Protein AF-A0A9D6LNI5-F1 (afdb_monomer)

Secondary structure (DSSP, 8-state):
---HHHHHHHHSSTTS-------HHHHHHHHHHHHHHHHHHHHHHHHTT-HHHHHHHHHHHHHHS-TT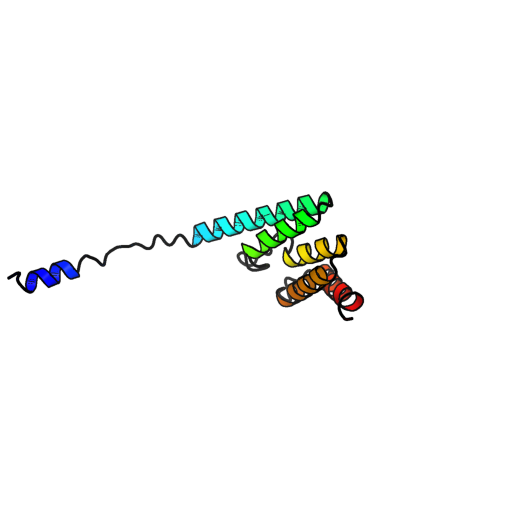-BTTB--SS-HHHHHHHHHHHTT-HHHHHHHHHHHHHHS-TTTS-HHHHHHHHHHHHHHS--

Mean predicted aligned error: 10.74 Å

Radius of gyration: 23.65 Å; Cα contacts (8 Å, |Δi|>4): 132; chains: 1; bounding box: 38×44×78 Å

pLDDT: mean 81.19, std 18.24, range [44.38, 98.69]

Sequence (130 aa):
MISLKEKKILLMVSVISLVFITPWPWAMAQSEEEAYEYNRQGMIAMSEAEFEEAIVNFQKAAALAKDYQIRGRSLIYTPVFMTAWASEKIARGTEACREFQRFLEIAPPDAVEATKAEHARDYLKHHCGR

Nearest PDB structures (foldseek):
  7v1m-assembly2_G  TM=6.913E-01  e=1.536E-01  Homo sapiens
  7v6q-assembly2_H  TM=7.146E-01  e=3.626E-01  Homo sapiens
  3ceq-assembly1_B  TM=7.296E-01  e=4.102E+00  Homo sapiens
  3edt-assembly2_D  TM=6.183E-01  e=2.738E+00  Homo sapiens
  6t46-assembly2_G  TM=6.886E-01  e=8.756E+00  Bacillus subtilis subsp. natto

Structure (mmCIF, N/CA/C/O backbone):
data_AF-A0A9D6LNI5-F1
#
_entry.id   AF-A0A9D6LNI5-F1
#
loop_
_atom_site.group_PDB
_atom_site.id
_atom_site.type_symbol
_atom_site.label_atom_id
_atom_site.label_alt_id
_atom_site.label_comp_id
_atom_site.label_asym_id
_atom_site.label_entity_id
_atom_site.label_seq_id
_atom_site.pdbx_PDB_ins_code
_atom_site.Cartn_x
_atom_site.Cartn_y
_atom_site.Cartn_z
_atom_site.occupancy
_atom_site.B_iso_or_equiv
_atom_site.auth_seq_id
_atom_site.auth_comp_id
_atom_site.auth_asym_id
_atom_site.auth_atom_id
_atom_site.pdbx_PDB_model_num
ATOM 1 N N . MET A 1 1 ? -17.761 -29.519 62.759 1.00 47.12 1 MET A N 1
ATOM 2 C CA . MET A 1 1 ? -18.522 -30.034 61.596 1.00 47.12 1 MET A CA 1
ATOM 3 C C . MET A 1 1 ? -19.519 -28.968 61.167 1.00 47.12 1 MET A C 1
ATOM 5 O O . MET A 1 1 ? -20.496 -28.758 61.867 1.00 47.12 1 MET A O 1
ATOM 9 N N . ILE A 1 2 ? -19.229 -28.244 60.084 1.00 49.12 2 ILE A N 1
ATOM 10 C CA . ILE A 1 2 ? -20.087 -27.161 59.572 1.00 49.12 2 ILE A CA 1
ATOM 11 C C . ILE A 1 2 ? -21.263 -27.774 58.795 1.00 49.12 2 ILE A C 1
ATOM 13 O O . ILE A 1 2 ? -21.069 -28.695 57.997 1.00 49.12 2 ILE A O 1
ATOM 17 N N . SER A 1 3 ? -22.475 -27.286 59.066 1.00 55.31 3 SER A N 1
ATOM 18 C CA . SER A 1 3 ? -23.753 -27.830 58.587 1.00 55.31 3 SER A CA 1
ATOM 19 C C . SER A 1 3 ? -23.937 -27.684 57.069 1.00 55.31 3 SER A C 1
ATOM 21 O O . SER A 1 3 ? -23.604 -26.655 56.480 1.00 55.31 3 SER A O 1
ATOM 23 N N . LEU A 1 4 ? -24.532 -28.696 56.418 1.00 56.03 4 LEU A N 1
ATOM 24 C CA . LEU A 1 4 ? -24.791 -28.728 54.966 1.00 56.03 4 LEU A CA 1
ATOM 25 C C . LEU A 1 4 ? -25.646 -27.547 54.457 1.00 56.03 4 LEU A C 1
ATOM 27 O O . LEU A 1 4 ? -25.596 -27.231 53.268 1.00 56.03 4 LEU A O 1
ATOM 31 N N . LYS A 1 5 ? -26.426 -26.898 55.333 1.00 51.09 5 LYS A N 1
ATOM 32 C CA . LYS A 1 5 ? -27.239 -25.716 54.998 1.00 51.09 5 LYS A CA 1
ATOM 33 C C . LYS A 1 5 ? -26.381 -24.472 54.736 1.00 51.09 5 LYS A C 1
ATOM 35 O O . LYS A 1 5 ? -26.703 -23.704 53.837 1.00 51.09 5 LYS A O 1
ATOM 40 N N . GLU A 1 6 ? -25.266 -24.316 55.449 1.00 49.75 6 GLU A N 1
ATOM 41 C CA . GLU A 1 6 ? -24.383 -23.145 55.325 1.00 49.75 6 GLU A CA 1
ATOM 42 C C . GLU A 1 6 ? -23.503 -23.217 54.071 1.00 49.75 6 GLU A C 1
ATOM 44 O O . GLU A 1 6 ? -23.235 -22.199 53.437 1.00 49.75 6 GLU A O 1
ATOM 49 N N . LYS A 1 7 ? -23.161 -24.432 53.617 1.00 51.22 7 LYS A N 1
ATOM 50 C CA . LYS A 1 7 ? -22.442 -24.638 52.346 1.00 51.22 7 LYS A CA 1
ATOM 51 C C . LYS A 1 7 ? -23.250 -24.196 51.120 1.00 51.22 7 LYS A C 1
ATOM 53 O O . LYS A 1 7 ? -22.659 -23.764 50.137 1.00 51.22 7 LYS A O 1
ATOM 58 N N . LYS A 1 8 ? -24.586 -24.279 51.169 1.00 47.38 8 LYS A N 1
ATOM 59 C CA . LYS A 1 8 ? -25.459 -23.853 50.058 1.00 47.38 8 LYS A CA 1
ATOM 60 C C . LYS A 1 8 ? -25.574 -22.332 49.951 1.00 47.38 8 LYS A C 1
ATOM 62 O O . LYS A 1 8 ? -25.688 -21.818 48.846 1.00 47.38 8 LYS A O 1
ATOM 67 N N . ILE A 1 9 ? -25.495 -21.626 51.079 1.00 49.88 9 ILE A N 1
ATOM 68 C CA . ILE A 1 9 ? -25.548 -20.158 51.119 1.00 49.88 9 ILE A CA 1
ATOM 69 C C . ILE A 1 9 ? -24.213 -19.568 50.645 1.00 49.88 9 ILE A C 1
ATOM 71 O O . ILE A 1 9 ? -24.209 -18.595 49.896 1.00 49.88 9 ILE A O 1
ATOM 75 N N . LEU A 1 10 ? -23.088 -20.212 50.978 1.00 44.84 10 LEU A N 1
ATOM 76 C CA . LEU A 1 10 ? -21.766 -19.757 50.540 1.00 44.84 10 LEU A CA 1
ATOM 77 C C . LEU A 1 10 ? -21.514 -19.953 49.031 1.00 44.84 10 LEU A C 1
ATOM 79 O O . LEU A 1 10 ? -20.753 -19.202 48.433 1.00 44.84 10 LEU A O 1
ATOM 83 N N . LEU A 1 11 ? -22.163 -20.939 48.402 1.00 46.03 11 LEU A N 1
ATOM 84 C CA . LEU A 1 11 ? -22.007 -21.224 46.968 1.00 46.03 11 LEU A CA 1
ATOM 85 C C . LEU A 1 11 ? -22.920 -20.385 46.058 1.00 46.03 11 LEU A C 1
ATOM 87 O O . LEU A 1 11 ? -22.650 -20.300 44.864 1.00 46.03 11 LEU A O 1
ATOM 91 N N . MET A 1 12 ? -23.976 -19.755 46.586 1.00 44.38 12 MET A N 1
ATOM 92 C CA . MET A 1 12 ? -24.991 -19.082 45.759 1.00 44.38 12 MET A CA 1
ATOM 93 C C . MET A 1 12 ? -24.824 -17.568 45.576 1.00 44.38 12 MET A C 1
ATOM 95 O O . MET A 1 12 ? -25.565 -16.995 44.785 1.00 44.38 12 MET A O 1
ATOM 99 N N . VAL A 1 13 ? -23.860 -16.904 46.223 1.00 47.28 13 VAL A N 1
ATOM 100 C CA . VAL A 1 13 ? -23.692 -15.436 46.071 1.00 47.28 13 VAL A CA 1
ATOM 101 C C . VAL A 1 13 ? -22.356 -15.039 45.422 1.00 47.28 13 VAL A C 1
ATOM 103 O O . VAL A 1 13 ? -22.110 -13.871 45.158 1.00 47.28 13 VAL A O 1
ATOM 106 N N . SER A 1 14 ? -21.519 -16.004 45.027 1.00 47.06 14 SER A N 1
ATOM 107 C CA . SER A 1 14 ? -20.283 -15.735 44.265 1.00 47.06 14 SER A CA 1
ATOM 108 C C . SER A 1 14 ? -20.505 -15.463 42.762 1.00 47.06 14 SER A C 1
ATOM 110 O O . SER A 1 14 ? -19.532 -15.345 42.022 1.00 47.06 14 SER A O 1
ATOM 112 N N . VAL A 1 15 ? -21.749 -15.403 42.272 1.00 52.72 15 VAL A N 1
ATOM 113 C CA . VAL A 1 15 ? -22.043 -15.444 40.818 1.00 52.72 15 VAL A CA 1
ATOM 114 C C . VAL A 1 15 ? -22.750 -14.178 40.297 1.00 52.72 15 VAL A C 1
ATOM 116 O O . VAL A 1 15 ? -23.074 -14.074 39.121 1.00 52.72 15 VAL A O 1
ATOM 119 N N . ILE A 1 16 ? -22.949 -13.162 41.135 1.00 51.56 16 ILE A N 1
ATOM 120 C CA . ILE A 1 16 ? -23.628 -11.907 40.772 1.00 51.56 16 ILE A CA 1
ATOM 121 C C . ILE A 1 16 ? -22.765 -10.784 41.371 1.00 51.56 16 ILE A C 1
ATOM 123 O O . ILE A 1 16 ? -22.699 -10.665 42.583 1.00 51.56 16 ILE A O 1
ATOM 127 N N . SER A 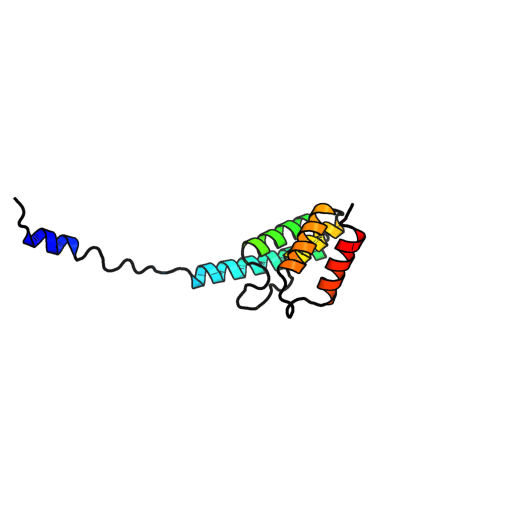1 17 ? -21.985 -9.969 40.669 1.00 49.34 17 SER A N 1
ATOM 128 C CA . SER A 1 17 ? -21.958 -9.629 39.258 1.00 49.34 17 SER A CA 1
ATOM 129 C C . SER A 1 17 ? -20.528 -9.212 38.912 1.00 49.34 17 SER A C 1
ATOM 131 O O . SER A 1 17 ? -20.132 -8.074 39.162 1.00 49.34 17 SER A O 1
ATOM 133 N N . LEU A 1 18 ? -19.753 -10.084 38.267 1.00 50.47 18 LEU A N 1
ATOM 134 C CA . LEU A 1 18 ? -18.812 -9.573 37.274 1.00 50.47 18 LEU A CA 1
ATOM 135 C C . LEU A 1 18 ? -19.691 -9.153 36.102 1.00 50.47 18 LEU A C 1
ATOM 137 O O . LEU A 1 18 ? -19.920 -9.913 35.164 1.00 50.47 18 LEU A O 1
ATOM 141 N N . VAL A 1 19 ? -20.257 -7.946 36.211 1.00 53.09 19 VAL A N 1
ATOM 142 C CA . VAL A 1 19 ? -20.605 -7.182 35.023 1.00 53.09 19 VAL A CA 1
ATOM 143 C C . VAL A 1 19 ? -19.296 -7.133 34.264 1.00 53.09 19 VAL A C 1
ATOM 145 O O . VAL A 1 19 ? -18.366 -6.422 34.639 1.00 53.09 19 VAL A O 1
ATOM 148 N N . PHE A 1 20 ? -19.201 -7.987 33.251 1.00 53.47 20 PHE A N 1
ATOM 149 C CA . PHE A 1 20 ? -18.382 -7.740 32.093 1.00 53.47 20 PHE A CA 1
ATOM 150 C C . PHE A 1 20 ? -18.732 -6.313 31.673 1.00 53.47 20 PHE A C 1
ATOM 152 O O . PHE A 1 20 ? -19.718 -6.083 30.978 1.00 53.47 20 PHE A O 1
ATOM 159 N N . ILE A 1 21 ? -17.968 -5.338 32.169 1.00 58.16 21 ILE A N 1
ATOM 160 C CA . ILE A 1 21 ? -17.879 -4.012 31.580 1.00 58.16 21 ILE A CA 1
ATOM 161 C C . ILE A 1 21 ? -17.211 -4.314 30.253 1.00 58.16 21 ILE A C 1
ATOM 163 O O . ILE A 1 21 ? -15.992 -4.282 30.167 1.00 58.16 21 ILE A O 1
ATOM 167 N N . THR A 1 22 ? -17.982 -4.794 29.275 1.00 58.75 22 THR A N 1
ATOM 168 C CA . THR A 1 22 ? -17.461 -5.200 27.980 1.00 58.75 22 THR A CA 1
ATOM 169 C C . THR A 1 22 ? -16.855 -3.947 27.386 1.00 58.75 22 THR A C 1
ATOM 171 O O . THR A 1 22 ? -17.610 -3.056 26.981 1.00 58.75 22 THR A O 1
ATOM 174 N N . PRO A 1 23 ? -15.520 -3.835 27.311 1.00 56.34 23 PRO A N 1
ATOM 175 C CA . PRO A 1 23 ? -14.918 -2.632 26.790 1.00 56.34 23 PRO A CA 1
ATOM 176 C C . PRO A 1 23 ? -14.992 -2.560 25.262 1.00 56.34 23 PRO A C 1
ATOM 178 O O . PRO A 1 23 ? -14.397 -1.701 24.624 1.00 56.34 23 PRO A O 1
ATOM 181 N N . TRP A 1 24 ? -15.755 -3.476 24.672 1.00 61.72 24 TRP A N 1
ATOM 182 C CA . TRP A 1 24 ? -15.777 -3.786 23.260 1.00 61.72 24 TRP A CA 1
ATOM 183 C C . TRP A 1 24 ? -16.038 -2.567 22.370 1.00 61.72 24 TRP A C 1
ATOM 185 O O . TRP A 1 24 ? -15.266 -2.364 21.443 1.00 61.72 24 TRP A O 1
ATOM 195 N N . PRO A 1 25 ? -17.040 -1.705 22.635 1.00 69.62 25 PRO A N 1
ATOM 196 C CA . PRO A 1 25 ? -17.344 -0.615 21.712 1.00 69.62 25 PRO A CA 1
ATOM 197 C C . PRO A 1 25 ? -16.293 0.499 21.730 1.00 69.62 25 PRO A C 1
ATOM 199 O O . PRO A 1 25 ? -15.990 1.061 20.684 1.00 69.62 25 PRO A O 1
ATOM 202 N N . TRP A 1 26 ? -15.731 0.819 22.900 1.00 59.81 26 TRP A N 1
ATOM 203 C CA . TRP A 1 26 ? -14.755 1.903 23.028 1.00 59.81 26 TRP A CA 1
ATOM 204 C C . TRP A 1 26 ? -13.350 1.462 22.631 1.00 59.81 26 TRP A C 1
ATOM 206 O O . TRP A 1 26 ? -12.653 2.229 21.979 1.00 59.81 26 TRP A O 1
ATOM 216 N N . ALA A 1 27 ? -12.960 0.223 22.946 1.00 66.81 27 ALA A N 1
ATOM 217 C CA . ALA A 1 27 ? -11.692 -0.338 22.492 1.00 66.81 27 ALA A CA 1
ATOM 218 C C . ALA A 1 27 ? -11.661 -0.449 20.959 1.00 66.81 27 ALA A C 1
ATOM 220 O O . ALA A 1 27 ? -10.666 -0.089 20.337 1.00 66.81 27 ALA A O 1
ATOM 221 N N . MET A 1 28 ? -12.776 -0.864 20.343 1.00 68.94 28 MET A N 1
ATOM 222 C CA . MET A 1 28 ? -12.924 -0.870 18.883 1.00 68.94 28 MET A CA 1
ATOM 223 C C . MET A 1 28 ? -12.861 0.555 18.310 1.00 68.94 28 MET A C 1
ATOM 225 O O . MET A 1 28 ? -12.121 0.792 17.361 1.00 68.94 28 MET A O 1
ATOM 229 N N . ALA A 1 29 ? -13.572 1.520 18.908 1.00 69.94 29 ALA A N 1
ATOM 230 C CA . ALA A 1 29 ? -13.550 2.914 18.455 1.00 69.94 29 ALA A CA 1
ATOM 231 C C . ALA A 1 29 ? -12.147 3.540 18.542 1.00 69.94 29 ALA A C 1
ATOM 233 O O . ALA A 1 29 ? -11.729 4.233 17.618 1.00 69.94 29 ALA A O 1
ATOM 234 N N . GLN A 1 30 ? -11.399 3.247 19.609 1.00 73.44 30 GLN A N 1
ATOM 235 C CA . GLN A 1 30 ? -10.012 3.679 19.751 1.00 73.44 30 GLN A CA 1
ATOM 236 C C . GLN A 1 30 ? -9.116 3.048 18.675 1.00 73.44 30 GLN A C 1
ATOM 238 O O . GLN A 1 30 ? -8.349 3.760 18.033 1.00 73.44 30 GLN A O 1
ATOM 243 N N . SER A 1 31 ? -9.252 1.741 18.412 1.00 80.88 31 SER A N 1
ATOM 244 C CA . SER A 1 31 ? -8.484 1.097 17.336 1.00 80.88 31 SER A CA 1
ATOM 245 C C . SER A 1 31 ? -8.823 1.641 15.944 1.00 80.88 31 SER A C 1
ATOM 247 O O . SER A 1 31 ? -7.945 1.712 15.087 1.00 80.88 31 SER A O 1
ATOM 249 N N . GLU A 1 32 ? -10.072 2.067 15.715 1.00 83.94 32 GLU A N 1
ATOM 250 C CA . GLU A 1 32 ? -10.478 2.714 14.464 1.00 83.94 32 GLU A CA 1
ATOM 251 C C . GLU A 1 32 ? -9.803 4.085 14.311 1.00 83.94 32 GLU A C 1
ATOM 253 O O . GLU A 1 32 ? -9.246 4.371 13.253 1.00 83.94 32 GLU A O 1
ATOM 258 N N . GLU A 1 33 ? -9.813 4.921 15.352 1.00 86.44 33 GLU A N 1
ATOM 259 C CA . GLU A 1 33 ? -9.165 6.240 15.337 1.00 86.44 33 GLU A CA 1
ATOM 260 C C . GLU A 1 33 ? -7.649 6.133 15.123 1.00 86.44 33 GLU A C 1
ATOM 262 O O . GLU A 1 33 ? -7.097 6.820 14.260 1.00 86.44 33 GLU A O 1
ATOM 267 N N . GLU A 1 34 ? -6.989 5.211 15.826 1.00 90.69 34 GLU A N 1
ATOM 268 C CA . GLU A 1 34 ? -5.564 4.927 15.636 1.00 90.69 34 GLU A CA 1
ATOM 269 C C . GLU A 1 34 ? -5.268 4.467 14.198 1.00 90.69 34 GLU A C 1
ATOM 271 O O . GLU A 1 34 ? -4.293 4.915 13.590 1.00 90.69 34 GLU A O 1
ATOM 276 N N . ALA A 1 35 ? -6.129 3.631 13.603 1.00 91.25 35 ALA A N 1
ATOM 277 C CA . ALA A 1 35 ? -5.980 3.211 12.210 1.00 91.25 35 ALA A CA 1
ATOM 278 C C . ALA A 1 35 ? -6.096 4.388 11.223 1.00 91.25 35 ALA A C 1
ATOM 280 O O . ALA A 1 35 ? -5.312 4.467 10.273 1.00 91.25 35 ALA A O 1
ATOM 281 N N . TYR A 1 36 ? -7.034 5.319 11.443 1.00 89.81 36 TYR A N 1
ATOM 282 C CA . TYR A 1 36 ? -7.152 6.539 10.632 1.00 89.81 36 TYR A CA 1
ATOM 283 C C . TYR A 1 36 ? -5.922 7.428 10.751 1.00 89.81 36 TYR A C 1
ATOM 285 O O . TYR A 1 36 ? -5.484 7.991 9.745 1.00 89.81 36 TYR A O 1
ATOM 293 N N . GLU A 1 37 ? -5.364 7.551 11.951 1.00 92.81 37 GLU A N 1
ATOM 294 C CA . GLU A 1 37 ? -4.180 8.369 12.160 1.00 92.81 37 GLU A CA 1
ATOM 295 C C . GLU A 1 37 ? -2.971 7.781 11.434 1.00 92.81 37 GLU A C 1
ATOM 297 O O . GLU A 1 37 ? -2.340 8.474 10.639 1.00 92.81 37 GLU A O 1
ATOM 302 N N . TYR A 1 38 ? -2.713 6.478 11.570 1.00 95.94 38 TYR A N 1
ATOM 303 C CA . TYR A 1 38 ? -1.668 5.827 10.780 1.00 95.94 38 TYR A CA 1
ATOM 304 C C . TYR A 1 38 ? -1.917 5.936 9.269 1.00 95.94 38 TYR A C 1
ATOM 306 O O . TYR A 1 38 ? -0.979 6.160 8.506 1.00 95.94 38 TYR A O 1
ATOM 314 N N . ASN A 1 39 ? -3.170 5.848 8.810 1.00 94.06 39 ASN A N 1
ATOM 315 C CA . ASN A 1 39 ? -3.496 6.031 7.396 1.00 94.06 39 ASN A CA 1
ATOM 316 C C . ASN A 1 39 ? -3.194 7.459 6.907 1.00 94.06 39 ASN A C 1
ATOM 318 O O . ASN A 1 39 ? -2.686 7.637 5.799 1.00 94.06 39 ASN A O 1
ATOM 322 N N . ARG A 1 40 ? -3.448 8.473 7.741 1.00 95.06 40 ARG A N 1
ATOM 323 C CA . ARG A 1 40 ? -3.097 9.871 7.464 1.00 95.06 40 ARG A CA 1
ATOM 324 C C . ARG A 1 40 ? -1.584 10.069 7.426 1.00 95.06 40 ARG A C 1
ATOM 326 O O . ARG A 1 40 ? -1.093 10.653 6.465 1.00 95.06 40 ARG A O 1
ATOM 333 N N . GLN A 1 41 ? -0.861 9.566 8.423 1.00 97.69 41 GLN A N 1
ATOM 334 C CA . GLN A 1 41 ? 0.599 9.671 8.484 1.00 97.69 41 GLN A CA 1
ATOM 335 C C . GLN A 1 41 ? 1.263 8.973 7.294 1.00 97.69 41 GLN A C 1
ATOM 337 O O . GLN A 1 41 ? 2.173 9.525 6.683 1.00 97.69 41 GLN A O 1
ATOM 342 N N . GLY A 1 42 ? 0.747 7.813 6.876 1.00 97.81 42 GLY A N 1
ATOM 343 C CA . GLY A 1 42 ? 1.217 7.139 5.666 1.00 97.81 42 GLY A CA 1
ATOM 344 C C . GLY A 1 42 ? 1.076 8.003 4.410 1.00 97.81 42 GLY A C 1
ATOM 345 O O . GLY A 1 42 ? 1.964 8.020 3.565 1.00 97.81 42 GLY A O 1
ATOM 346 N N . MET A 1 43 ? -0.003 8.780 4.298 1.00 97.06 43 MET A N 1
ATOM 347 C CA . MET A 1 43 ? -0.191 9.699 3.173 1.00 97.06 43 MET A CA 1
ATOM 348 C C . MET A 1 43 ? 0.678 10.946 3.230 1.00 97.06 43 MET A C 1
ATOM 350 O O . MET A 1 43 ? 1.109 11.415 2.178 1.00 97.06 43 MET A O 1
ATOM 354 N N . ILE A 1 44 ? 0.926 11.479 4.427 1.00 97.88 44 ILE A N 1
ATOM 355 C CA . ILE A 1 44 ? 1.886 12.571 4.614 1.00 97.88 44 ILE A CA 1
ATOM 356 C C . ILE A 1 44 ? 3.259 12.094 4.132 1.00 97.88 44 ILE A C 1
ATOM 358 O O . ILE A 1 44 ? 3.816 12.698 3.217 1.00 97.88 44 ILE A O 1
ATOM 362 N N . ALA A 1 45 ? 3.709 10.928 4.600 1.00 98.62 45 ALA A N 1
ATOM 363 C CA . ALA A 1 45 ? 4.958 10.315 4.159 1.00 98.62 45 ALA A CA 1
ATOM 364 C C . ALA A 1 45 ? 4.995 10.062 2.636 1.00 98.62 45 ALA A C 1
ATOM 366 O O . ALA A 1 45 ? 5.988 10.373 1.983 1.00 98.62 45 ALA A O 1
ATOM 367 N N . MET A 1 46 ? 3.897 9.595 2.020 1.00 98.19 46 MET A N 1
ATOM 368 C CA . MET A 1 46 ? 3.803 9.488 0.551 1.00 98.19 46 MET A CA 1
ATOM 369 C C . MET A 1 46 ? 4.009 10.835 -0.150 1.00 98.19 46 MET A C 1
ATOM 371 O O . MET A 1 46 ? 4.677 10.887 -1.182 1.00 98.19 46 MET A O 1
ATOM 375 N N . SER A 1 47 ? 3.420 11.912 0.377 1.00 98.06 47 SER A N 1
ATOM 376 C CA . SER A 1 47 ? 3.535 13.254 -0.209 1.00 98.06 47 SER A CA 1
ATOM 377 C C . SER A 1 47 ? 4.941 13.844 -0.081 1.00 98.06 47 SER A C 1
ATOM 379 O O . SER A 1 47 ? 5.350 14.633 -0.931 1.00 98.06 47 SER A O 1
ATOM 381 N N . GLU A 1 48 ? 5.688 13.405 0.930 1.00 98.44 48 GLU A N 1
ATOM 382 C CA . GLU A 1 48 ? 7.080 13.779 1.188 1.00 98.44 48 GLU A CA 1
ATOM 383 C C . GLU A 1 48 ? 8.084 12.826 0.512 1.00 98.44 48 GLU A C 1
ATOM 385 O O . GLU A 1 48 ? 9.288 13.031 0.609 1.00 98.44 48 GLU A O 1
ATOM 390 N N . ALA A 1 49 ? 7.598 11.818 -0.227 1.00 98.19 49 ALA A N 1
ATOM 391 C CA . ALA A 1 49 ? 8.391 10.747 -0.839 1.00 98.19 49 ALA A CA 1
ATOM 392 C C . ALA A 1 49 ? 9.169 9.863 0.165 1.00 98.19 49 ALA A C 1
ATOM 394 O O . ALA A 1 49 ? 10.069 9.116 -0.225 1.00 98.19 49 ALA A O 1
ATOM 395 N N . GLU A 1 50 ? 8.762 9.863 1.435 1.00 98.69 50 GLU A N 1
ATOM 396 C CA . GLU A 1 50 ? 9.274 8.998 2.501 1.00 98.69 50 GLU A CA 1
ATOM 397 C C . GLU A 1 50 ? 8.592 7.618 2.444 1.00 98.69 50 GLU A C 1
ATOM 399 O O . GLU A 1 50 ? 7.821 7.206 3.313 1.00 98.69 50 GLU A O 1
ATOM 404 N N . PHE A 1 51 ? 8.829 6.887 1.351 1.00 98.50 51 PHE A N 1
ATOM 405 C CA . PHE A 1 51 ? 8.063 5.681 1.011 1.00 98.50 51 PHE A CA 1
ATOM 406 C C . PHE A 1 51 ? 8.203 4.533 2.024 1.00 98.50 51 PHE A C 1
ATOM 408 O O . PHE A 1 51 ? 7.257 3.772 2.215 1.00 98.50 51 PHE A O 1
ATOM 415 N N . GLU A 1 52 ? 9.351 4.398 2.692 1.00 98.62 52 GLU A N 1
ATOM 416 C CA . GLU A 1 52 ? 9.538 3.396 3.755 1.00 98.62 52 GLU A CA 1
ATOM 417 C C . GLU A 1 52 ? 8.623 3.673 4.950 1.00 98.62 52 GLU A C 1
ATOM 419 O O . GLU A 1 52 ? 7.951 2.772 5.457 1.00 98.62 52 GLU A O 1
ATOM 424 N N . GLU A 1 53 ? 8.562 4.932 5.383 1.00 98.62 53 GLU A N 1
ATOM 425 C CA . GLU A 1 53 ? 7.690 5.345 6.476 1.00 98.62 53 GLU A CA 1
ATOM 426 C C . GLU A 1 53 ? 6.219 5.201 6.079 1.00 98.62 53 GLU A C 1
ATOM 428 O O . GLU A 1 53 ? 5.407 4.705 6.867 1.00 98.62 53 GLU A O 1
ATOM 433 N N . ALA A 1 54 ? 5.883 5.540 4.832 1.00 98.62 54 ALA A N 1
ATOM 434 C CA . ALA A 1 54 ? 4.552 5.320 4.291 1.00 98.62 54 ALA A CA 1
ATOM 435 C C . ALA A 1 54 ? 4.132 3.845 4.390 1.00 98.62 54 ALA A C 1
ATOM 437 O O . ALA A 1 54 ? 3.057 3.550 4.918 1.00 98.62 54 ALA A O 1
ATOM 438 N N . ILE A 1 55 ? 4.993 2.915 3.955 1.00 98.44 55 ILE A N 1
ATOM 439 C CA . ILE A 1 55 ? 4.759 1.465 4.052 1.00 98.44 55 ILE A CA 1
ATOM 440 C C . ILE A 1 55 ? 4.462 1.064 5.497 1.00 98.44 55 ILE A C 1
ATOM 442 O O . ILE A 1 55 ? 3.439 0.424 5.752 1.00 98.44 55 ILE A O 1
ATOM 446 N N . VAL A 1 56 ? 5.312 1.475 6.443 1.00 98.19 56 VAL A N 1
ATOM 447 C CA . VAL A 1 56 ? 5.156 1.140 7.865 1.00 98.19 56 VAL A CA 1
ATOM 448 C C . VAL A 1 56 ? 3.826 1.658 8.412 1.00 98.19 56 VAL A C 1
ATOM 450 O O . VAL A 1 56 ? 3.103 0.922 9.086 1.00 98.19 56 VAL A O 1
ATOM 453 N N . ASN A 1 57 ? 3.474 2.908 8.118 1.00 98.12 57 ASN A N 1
ATOM 454 C CA . ASN A 1 57 ? 2.244 3.518 8.611 1.00 98.12 57 ASN A CA 1
ATOM 455 C C . ASN A 1 57 ? 0.993 2.864 7.999 1.00 98.12 57 ASN A C 1
ATOM 457 O O . ASN A 1 57 ? 0.063 2.523 8.731 1.00 98.12 57 ASN A O 1
ATOM 461 N N . PHE A 1 58 ? 0.980 2.565 6.699 1.00 96.38 58 PHE A N 1
ATOM 462 C CA . PHE A 1 58 ? -0.138 1.832 6.095 1.00 96.38 58 PHE A CA 1
ATOM 463 C C . PHE A 1 58 ? -0.276 0.406 6.635 1.00 96.38 58 PHE A C 1
ATOM 465 O O . PHE A 1 58 ? -1.393 -0.039 6.898 1.00 96.38 58 PHE A O 1
ATOM 472 N N . GLN A 1 59 ? 0.832 -0.295 6.879 1.00 95.69 59 GLN A N 1
ATOM 473 C CA . GLN A 1 59 ? 0.798 -1.630 7.480 1.00 95.69 59 GLN A CA 1
ATOM 474 C C . GLN A 1 59 ? 0.233 -1.603 8.907 1.00 95.69 59 GLN A C 1
ATOM 476 O O . GLN A 1 59 ? -0.568 -2.471 9.258 1.00 95.69 59 GLN A O 1
ATOM 481 N N . LYS A 1 60 ? 0.583 -0.591 9.716 1.00 95.12 60 LYS A N 1
ATOM 482 C CA . LYS A 1 60 ? -0.019 -0.386 11.046 1.00 95.12 60 LYS A CA 1
ATOM 483 C C . LYS A 1 60 ? -1.520 -0.116 10.948 1.00 95.12 60 LYS A C 1
ATOM 485 O O . LYS A 1 60 ? -2.289 -0.741 11.676 1.00 95.12 60 LYS A O 1
ATOM 490 N N . ALA A 1 61 ? -1.943 0.746 10.020 1.00 93.12 61 ALA A N 1
ATOM 491 C CA . ALA A 1 61 ? -3.361 1.019 9.786 1.00 93.12 61 ALA A CA 1
ATOM 492 C C . ALA A 1 61 ? -4.133 -0.264 9.424 1.00 93.12 61 ALA A C 1
ATOM 494 O O . ALA A 1 61 ? -5.134 -0.576 10.066 1.00 93.12 61 ALA A O 1
ATOM 495 N N . ALA A 1 62 ? -3.616 -1.054 8.474 1.00 90.81 62 ALA A N 1
ATOM 496 C CA . ALA A 1 62 ? -4.219 -2.315 8.032 1.00 90.81 62 ALA A CA 1
ATOM 497 C C . ALA A 1 62 ? -4.271 -3.397 9.128 1.00 90.81 62 ALA A C 1
ATOM 499 O O . ALA A 1 62 ? -5.108 -4.302 9.072 1.00 90.81 62 ALA A O 1
ATOM 500 N N . ALA A 1 63 ? -3.348 -3.349 10.095 1.00 90.31 63 ALA A N 1
ATOM 501 C CA . ALA A 1 63 ? -3.301 -4.281 11.219 1.00 90.31 63 ALA A CA 1
ATOM 502 C C . ALA A 1 63 ? -4.354 -3.961 12.292 1.00 90.31 63 ALA A C 1
ATOM 504 O O . ALA A 1 63 ? -4.900 -4.882 12.898 1.00 90.31 63 ALA A O 1
ATOM 505 N N . LEU A 1 64 ? -4.639 -2.675 12.513 1.00 89.19 64 LEU A N 1
ATOM 506 C CA . LEU A 1 64 ? -5.634 -2.209 13.483 1.00 89.19 64 LEU A CA 1
ATOM 507 C C . LEU A 1 64 ? -7.057 -2.297 12.933 1.00 89.19 64 LEU A C 1
ATOM 509 O O . LEU A 1 64 ? -7.970 -2.727 13.634 1.00 89.19 64 LEU A O 1
ATOM 513 N N . ALA A 1 65 ? -7.234 -1.945 11.662 1.00 83.62 65 ALA A N 1
ATOM 514 C CA . ALA A 1 65 ? -8.502 -2.054 10.972 1.00 83.62 65 ALA A CA 1
ATOM 515 C C . ALA A 1 65 ? -8.271 -2.634 9.581 1.00 83.62 65 ALA A C 1
ATOM 517 O O . ALA A 1 65 ? -7.617 -2.028 8.733 1.00 83.62 65 ALA A O 1
ATOM 518 N N . LYS A 1 66 ? -8.840 -3.816 9.334 1.00 76.81 66 LYS A N 1
ATOM 519 C CA . LYS A 1 66 ? -8.817 -4.406 7.996 1.00 76.81 66 LYS A CA 1
ATOM 520 C C . LYS A 1 66 ? -9.511 -3.459 7.018 1.00 76.81 66 LYS A C 1
ATOM 522 O O . LYS A 1 66 ? -10.584 -2.926 7.321 1.00 76.81 66 LYS A O 1
ATOM 527 N N . ASP A 1 67 ? -8.921 -3.299 5.840 1.00 70.88 67 ASP A N 1
ATOM 528 C CA . ASP A 1 67 ? -9.499 -2.521 4.748 1.00 70.88 67 ASP A CA 1
ATOM 529 C C . ASP A 1 67 ? -10.971 -2.908 4.544 1.00 70.88 67 ASP A C 1
ATOM 531 O O . ASP A 1 67 ? -11.335 -4.085 4.616 1.00 70.88 67 ASP A O 1
ATOM 535 N N . TYR A 1 68 ? -11.824 -1.904 4.326 1.00 65.50 68 TYR A N 1
ATOM 536 C CA . TYR A 1 68 ? -13.272 -2.057 4.137 1.00 65.50 68 TYR A CA 1
ATOM 537 C C . TYR A 1 68 ? -14.073 -2.572 5.359 1.00 65.50 68 TYR A C 1
ATOM 539 O O . TYR A 1 68 ? -15.283 -2.761 5.242 1.00 65.50 68 TYR A O 1
ATOM 547 N N . GLN A 1 69 ? -13.464 -2.765 6.541 1.00 62.88 69 GLN A N 1
ATOM 548 C CA . G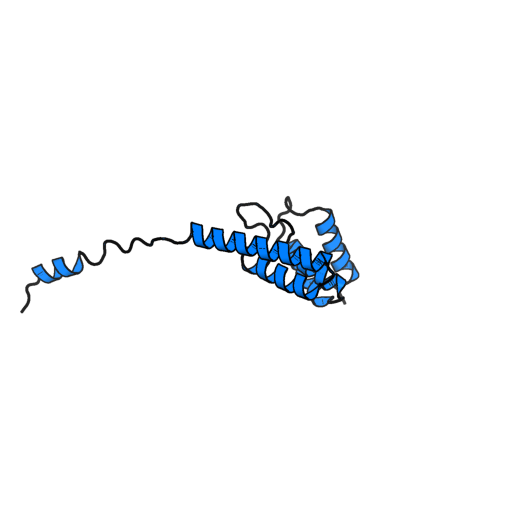LN A 1 69 ? -14.164 -3.286 7.734 1.00 62.88 69 GLN A CA 1
ATOM 549 C C . GLN A 1 69 ? -14.593 -2.231 8.765 1.00 62.88 69 GLN A C 1
ATOM 551 O O . GLN A 1 69 ? -15.302 -2.567 9.715 1.00 62.88 69 GLN A O 1
ATOM 556 N N . ILE A 1 70 ? -14.249 -0.952 8.585 1.00 58.28 70 ILE A N 1
ATOM 557 C CA . ILE A 1 70 ? -14.646 0.106 9.527 1.00 58.28 70 ILE A CA 1
ATOM 558 C C . ILE A 1 70 ? -16.099 0.509 9.271 1.00 58.28 70 ILE A C 1
ATOM 560 O O . ILE A 1 70 ? -16.370 1.409 8.484 1.00 58.28 70 ILE A O 1
ATOM 564 N N . ARG A 1 71 ? -17.067 -0.148 9.922 1.00 58.12 71 ARG A N 1
ATOM 565 C CA . ARG A 1 71 ? -18.505 0.213 9.863 1.00 58.12 71 ARG A CA 1
ATOM 566 C C . ARG A 1 71 ? -19.051 0.407 8.431 1.00 58.12 71 ARG A C 1
ATOM 568 O O . ARG A 1 71 ? -19.903 1.267 8.205 1.00 58.12 71 ARG A O 1
ATOM 575 N N . GLY A 1 72 ? -18.545 -0.362 7.465 1.00 54.75 72 GLY A N 1
ATOM 576 C CA . GLY A 1 72 ? -18.904 -0.240 6.044 1.00 54.75 72 GLY A CA 1
ATOM 577 C C . GLY A 1 72 ? -18.286 0.966 5.325 1.00 54.75 72 GLY A C 1
ATOM 578 O O . GLY A 1 72 ? -18.746 1.346 4.253 1.00 54.75 72 GLY A O 1
ATOM 579 N N . ARG A 1 73 ? -17.266 1.594 5.912 1.00 59.50 73 ARG A N 1
ATOM 580 C CA . ARG A 1 73 ? -16.443 2.642 5.311 1.00 59.50 73 ARG A CA 1
ATOM 581 C C . ARG A 1 73 ? -15.026 2.116 5.132 1.00 59.50 73 ARG A C 1
ATOM 583 O O . ARG A 1 73 ? -14.475 1.445 6.005 1.00 59.50 73 ARG A O 1
ATOM 590 N N . SER A 1 74 ? -14.422 2.451 4.005 1.00 63.09 74 SER A N 1
ATOM 591 C CA . SER A 1 74 ? -12.982 2.309 3.832 1.00 63.09 74 SER A CA 1
ATOM 592 C C . SER A 1 74 ? -12.266 3.375 4.656 1.00 63.09 74 SER A C 1
ATOM 594 O O . SER A 1 74 ? -12.773 4.490 4.806 1.00 63.09 74 SER A O 1
ATOM 596 N N . LEU A 1 75 ? -11.064 3.058 5.144 1.00 71.00 75 LEU A N 1
ATOM 597 C CA . LEU A 1 75 ? -10.085 4.098 5.463 1.00 71.00 75 LEU A CA 1
ATOM 598 C C . LEU A 1 75 ? -9.928 5.020 4.242 1.00 71.00 75 LEU A C 1
ATOM 600 O O . LEU A 1 75 ? -10.104 4.569 3.108 1.00 71.00 75 LEU A O 1
ATOM 604 N N . ILE A 1 76 ? -9.628 6.302 4.482 1.00 69.25 76 ILE A N 1
ATOM 605 C CA . ILE A 1 76 ? -9.617 7.359 3.447 1.00 69.25 76 ILE A CA 1
ATOM 606 C C . ILE A 1 76 ? -8.806 6.913 2.223 1.00 69.25 76 ILE A C 1
ATOM 608 O O . ILE A 1 76 ? -9.208 7.143 1.084 1.00 69.25 76 ILE A O 1
ATOM 612 N N . TYR A 1 77 ? -7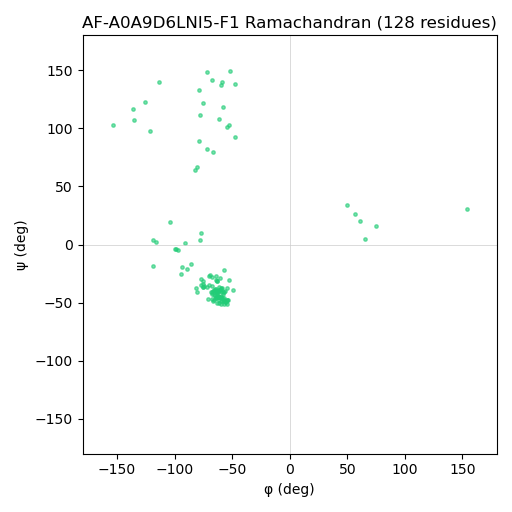.698 6.218 2.471 1.00 81.50 77 TYR A N 1
ATOM 613 C CA . TYR A 1 77 ? -6.883 5.583 1.451 1.00 81.50 77 TYR A CA 1
ATOM 614 C C . TYR A 1 77 ? -6.732 4.117 1.803 1.00 81.50 77 TYR A C 1
ATOM 616 O O . TYR A 1 77 ? -6.229 3.833 2.881 1.00 81.50 77 TYR A O 1
ATOM 624 N N . THR A 1 78 ? -7.127 3.201 0.918 1.00 89.69 78 THR A N 1
ATOM 625 C CA . THR A 1 78 ? -7.008 1.747 1.116 1.00 89.69 78 THR A CA 1
ATOM 626 C C . THR A 1 78 ? -5.565 1.359 1.481 1.00 89.69 78 THR A C 1
ATOM 628 O O . THR A 1 78 ? -4.717 1.347 0.583 1.00 89.69 78 THR A O 1
ATOM 631 N N . PRO A 1 79 ? -5.250 1.077 2.763 1.00 92.62 79 PRO A N 1
ATOM 632 C CA . PRO A 1 79 ? -3.872 0.898 3.206 1.00 92.62 79 PRO A CA 1
ATOM 633 C C . PRO A 1 79 ? -3.121 -0.186 2.442 1.00 92.62 79 PRO A C 1
ATOM 635 O O . PRO A 1 79 ? -1.978 0.046 2.074 1.00 92.62 79 PRO A O 1
ATOM 638 N N . VAL A 1 80 ? -3.754 -1.321 2.124 1.00 93.62 80 VAL A N 1
ATOM 639 C CA . VAL A 1 80 ? -3.088 -2.404 1.382 1.00 93.62 80 VAL A CA 1
ATOM 640 C C . VAL A 1 80 ? -2.682 -1.953 -0.025 1.00 93.62 80 VAL A C 1
ATOM 642 O O . VAL A 1 80 ? -1.556 -2.204 -0.452 1.00 93.62 80 VAL A O 1
ATOM 645 N N . PHE A 1 81 ? -3.553 -1.219 -0.730 1.00 94.62 81 PHE A N 1
ATOM 646 C CA . PHE A 1 81 ? -3.203 -0.629 -2.028 1.00 94.62 81 PHE A CA 1
ATOM 647 C C . PHE A 1 81 ? -2.062 0.382 -1.889 1.00 94.62 81 PHE A C 1
ATOM 649 O O . PHE A 1 81 ? -1.129 0.385 -2.687 1.00 94.62 81 PHE A O 1
ATOM 656 N N . MET A 1 82 ? -2.124 1.238 -0.868 1.00 96.12 82 MET A N 1
ATOM 657 C CA . MET A 1 82 ? -1.106 2.262 -0.656 1.00 96.12 82 MET A CA 1
ATOM 658 C C . MET A 1 82 ? 0.250 1.666 -0.265 1.00 96.12 82 MET A C 1
ATOM 660 O O . MET A 1 82 ? 1.272 2.168 -0.725 1.00 96.12 82 MET A O 1
ATOM 664 N N . THR A 1 83 ? 0.281 0.572 0.504 1.00 97.38 83 THR A N 1
ATOM 665 C CA . THR A 1 83 ? 1.501 -0.207 0.755 1.00 97.38 83 THR A CA 1
ATOM 666 C C . THR A 1 83 ? 2.080 -0.727 -0.557 1.00 97.38 83 THR A C 1
ATOM 668 O O . THR A 1 83 ? 3.261 -0.517 -0.816 1.00 97.38 83 THR A O 1
ATOM 671 N N . ALA A 1 84 ? 1.257 -1.336 -1.418 1.00 97.50 84 ALA A N 1
ATOM 672 C CA . ALA A 1 84 ? 1.705 -1.827 -2.719 1.00 97.50 84 ALA A CA 1
ATOM 673 C C . ALA A 1 84 ? 2.294 -0.703 -3.588 1.00 97.50 84 ALA A C 1
ATOM 675 O O . ALA A 1 84 ? 3.371 -0.854 -4.167 1.00 97.50 84 ALA A O 1
ATOM 676 N N . TRP A 1 85 ? 1.615 0.446 -3.630 1.00 97.88 85 TRP A N 1
ATOM 677 C CA . TRP A 1 85 ? 2.040 1.591 -4.426 1.00 97.88 85 TRP A CA 1
ATOM 678 C C . TRP A 1 85 ? 3.329 2.229 -3.898 1.00 97.88 85 TRP A C 1
ATOM 680 O O . TRP A 1 85 ? 4.216 2.562 -4.682 1.00 97.88 85 TRP A O 1
ATOM 690 N N . ALA A 1 86 ? 3.478 2.355 -2.579 1.00 98.56 86 ALA A N 1
ATOM 691 C CA . ALA A 1 86 ? 4.718 2.816 -1.966 1.00 98.56 86 ALA A CA 1
ATOM 692 C C . ALA A 1 86 ? 5.881 1.859 -2.283 1.00 98.56 86 ALA A C 1
ATOM 694 O O . ALA A 1 86 ? 6.935 2.311 -2.730 1.00 98.56 86 ALA A O 1
ATOM 695 N N . SER A 1 87 ? 5.674 0.541 -2.160 1.00 98.69 87 SER A N 1
ATOM 696 C CA . SER A 1 87 ? 6.666 -0.478 -2.531 1.00 98.69 87 SER A CA 1
ATOM 697 C C . SER A 1 87 ? 7.034 -0.426 -4.018 1.00 98.69 87 SER A C 1
ATOM 699 O O . SER A 1 87 ? 8.205 -0.592 -4.363 1.00 98.69 87 SER A O 1
ATOM 701 N N . GLU A 1 88 ? 6.076 -0.139 -4.904 1.00 98.19 88 GLU A N 1
ATOM 702 C CA . GLU A 1 88 ? 6.335 0.119 -6.324 1.00 98.19 88 GLU A CA 1
ATOM 703 C C . GLU A 1 88 ? 7.278 1.319 -6.518 1.00 98.19 88 GLU A C 1
ATOM 705 O O . GLU A 1 88 ? 8.237 1.208 -7.286 1.00 98.19 88 GLU A O 1
ATOM 710 N N . LYS A 1 89 ? 7.062 2.442 -5.812 1.00 98.38 89 LYS A N 1
ATOM 711 C CA . LYS A 1 89 ? 7.898 3.654 -5.945 1.00 98.38 89 LYS A CA 1
ATOM 712 C C . LYS A 1 89 ? 9.363 3.432 -5.589 1.00 98.38 89 LYS A C 1
ATOM 714 O O . LYS A 1 89 ? 10.224 4.090 -6.167 1.00 98.38 89 LYS A O 1
ATOM 719 N N . ILE A 1 90 ? 9.645 2.481 -4.704 1.00 98.25 90 ILE A N 1
ATOM 720 C CA . ILE A 1 90 ? 11.007 2.104 -4.299 1.00 98.25 90 ILE A CA 1
ATOM 721 C C . ILE A 1 90 ? 11.484 0.787 -4.924 1.00 98.25 90 ILE A C 1
ATOM 723 O O . ILE A 1 90 ? 12.427 0.171 -4.432 1.00 98.25 90 ILE 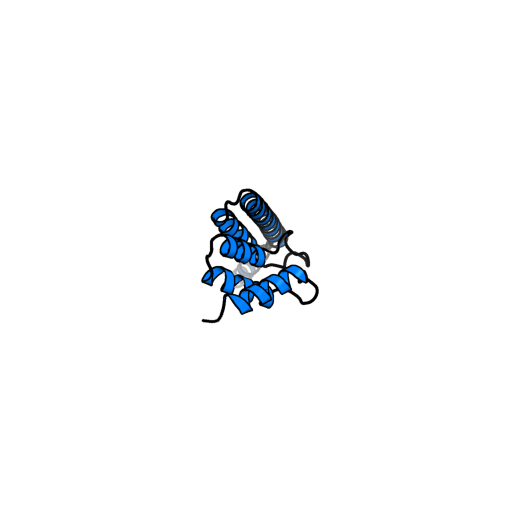A O 1
ATOM 727 N N . ALA A 1 91 ? 10.845 0.342 -6.011 1.00 97.31 91 ALA A N 1
ATOM 728 C CA . ALA A 1 91 ? 11.213 -0.855 -6.769 1.00 97.31 91 ALA A CA 1
ATOM 729 C C . ALA A 1 91 ? 11.261 -2.163 -5.944 1.00 97.31 91 ALA A C 1
ATOM 731 O O . ALA A 1 91 ? 11.928 -3.129 -6.326 1.00 97.31 91 ALA A O 1
ATOM 732 N N . ARG A 1 92 ? 10.498 -2.250 -4.845 1.00 97.94 92 ARG A N 1
ATOM 733 C CA . ARG A 1 92 ? 10.299 -3.486 -4.070 1.00 97.94 92 ARG A CA 1
ATOM 734 C C . ARG A 1 92 ? 9.255 -4.383 -4.738 1.00 97.94 92 ARG A C 1
ATOM 736 O O . ARG A 1 92 ? 8.174 -4.617 -4.202 1.00 97.94 92 ARG A O 1
ATOM 743 N N . GLY A 1 93 ? 9.597 -4.905 -5.917 1.00 96.81 93 GLY A N 1
ATOM 744 C CA . GLY A 1 93 ? 8.672 -5.634 -6.795 1.00 96.81 93 GLY A CA 1
ATOM 745 C C . GLY A 1 93 ? 7.940 -6.798 -6.121 1.00 96.81 93 GLY A C 1
ATOM 746 O O . GLY A 1 93 ? 6.720 -6.870 -6.196 1.00 96.81 93 GLY A O 1
ATOM 747 N N . THR A 1 94 ? 8.646 -7.668 -5.390 1.00 96.88 94 THR A N 1
ATOM 748 C CA . THR A 1 94 ? 8.022 -8.814 -4.697 1.00 96.88 94 THR A CA 1
ATOM 749 C C . THR A 1 94 ? 6.972 -8.383 -3.671 1.00 96.88 94 THR A C 1
ATOM 751 O O . THR A 1 94 ? 5.931 -9.025 -3.536 1.00 96.88 94 THR A O 1
ATOM 754 N N . GLU A 1 95 ? 7.234 -7.295 -2.945 1.00 97.25 95 GLU A N 1
ATOM 755 C CA . GLU A 1 95 ? 6.291 -6.745 -1.972 1.00 97.25 95 GLU A CA 1
ATOM 756 C C . GLU A 1 95 ? 5.092 -6.100 -2.670 1.00 97.25 95 GLU A C 1
ATOM 758 O O . GLU A 1 95 ? 3.954 -6.420 -2.332 1.00 97.25 95 GLU A O 1
ATOM 763 N N . ALA A 1 96 ? 5.340 -5.281 -3.696 1.00 98.19 96 ALA A N 1
ATOM 764 C CA . ALA A 1 96 ? 4.288 -4.659 -4.493 1.00 98.19 96 ALA A CA 1
ATOM 765 C C . ALA A 1 96 ? 3.356 -5.709 -5.123 1.00 98.19 96 ALA A C 1
ATOM 767 O O . ALA A 1 96 ? 2.139 -5.599 -4.997 1.00 98.19 96 ALA A O 1
ATOM 768 N N . CYS A 1 97 ? 3.907 -6.776 -5.716 1.00 98.00 97 CYS A N 1
ATOM 769 C CA . CYS A 1 97 ? 3.130 -7.892 -6.259 1.00 98.00 97 CYS A CA 1
ATOM 770 C C . CYS A 1 97 ? 2.203 -8.513 -5.208 1.00 98.00 97 CYS A C 1
ATOM 772 O O . C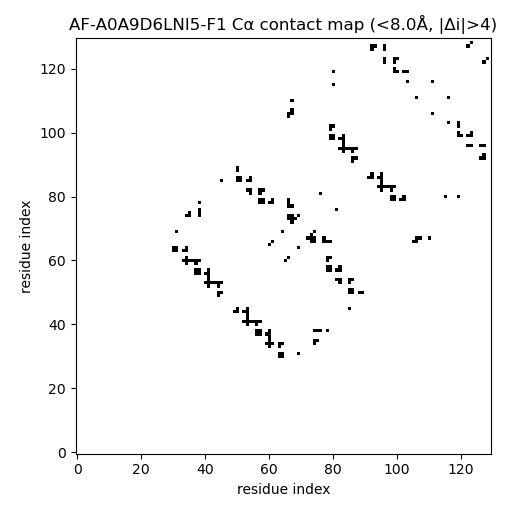YS A 1 97 ? 1.009 -8.687 -5.448 1.00 98.00 97 CYS A O 1
ATOM 774 N N . ARG A 1 98 ? 2.748 -8.829 -4.027 1.00 97.06 98 ARG A N 1
ATOM 775 C CA . ARG A 1 98 ? 1.989 -9.457 -2.942 1.00 97.06 98 ARG A CA 1
ATOM 776 C C . ARG A 1 98 ? 0.842 -8.565 -2.471 1.00 97.06 98 ARG A C 1
ATOM 778 O O . ARG A 1 98 ? -0.280 -9.043 -2.329 1.00 97.06 98 ARG A O 1
ATOM 785 N N . GLU A 1 99 ? 1.108 -7.284 -2.232 1.00 96.56 99 GLU A N 1
ATOM 786 C CA . GLU A 1 99 ? 0.090 -6.375 -1.700 1.00 96.56 99 GLU A CA 1
ATOM 787 C C . GLU A 1 99 ? -0.946 -5.969 -2.764 1.00 96.56 99 GLU A C 1
ATOM 789 O O . GLU A 1 99 ? -2.127 -5.876 -2.438 1.00 96.56 99 GLU A O 1
ATOM 794 N N . PHE A 1 100 ? -0.580 -5.825 -4.047 1.00 96.00 100 PHE A N 1
ATOM 795 C CA . PHE A 1 100 ? -1.568 -5.609 -5.116 1.00 96.00 100 PHE A CA 1
ATOM 796 C C . PHE A 1 100 ? -2.487 -6.815 -5.310 1.00 96.00 100 PHE A C 1
ATOM 798 O O . PHE A 1 100 ? -3.692 -6.640 -5.497 1.00 96.00 100 PHE A O 1
ATOM 805 N N . GLN A 1 101 ? -1.948 -8.034 -5.229 1.00 95.56 101 GLN A N 1
ATOM 806 C CA 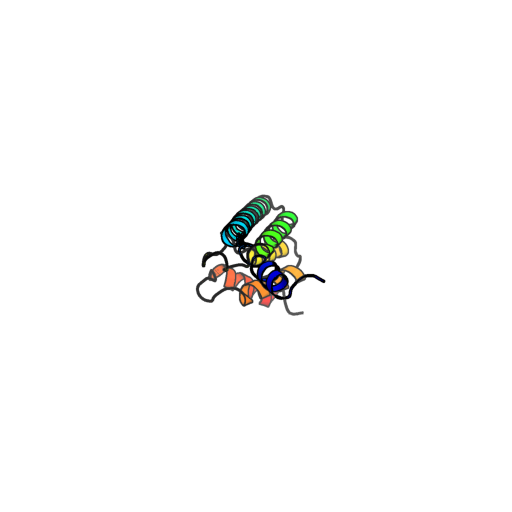. GLN A 1 101 ? -2.770 -9.240 -5.248 1.00 95.56 101 GLN A CA 1
ATOM 807 C C . GLN A 1 101 ? -3.734 -9.251 -4.055 1.00 95.56 101 GLN A C 1
ATOM 809 O O . GLN A 1 101 ? -4.942 -9.388 -4.240 1.00 95.56 101 GLN A O 1
ATOM 814 N N . ARG A 1 102 ? -3.216 -9.020 -2.843 1.00 93.06 102 ARG A N 1
ATOM 815 C CA . ARG A 1 102 ? -4.026 -8.952 -1.623 1.00 93.06 102 ARG A CA 1
ATOM 816 C C . ARG A 1 102 ? -5.122 -7.889 -1.717 1.00 93.06 102 ARG A C 1
ATOM 818 O O . ARG A 1 102 ? -6.242 -8.141 -1.290 1.00 93.06 102 ARG A O 1
ATOM 825 N N . PHE A 1 103 ? -4.826 -6.719 -2.282 1.00 91.62 103 PHE A N 1
ATOM 826 C CA . PHE A 1 103 ? -5.813 -5.664 -2.510 1.00 91.62 103 PHE A CA 1
ATOM 827 C C . PHE A 1 103 ? -6.984 -6.161 -3.367 1.00 91.62 103 PHE A C 1
ATOM 829 O O . PHE A 1 103 ? -8.136 -5.971 -2.984 1.00 91.62 103 PHE A O 1
ATOM 836 N N . LEU A 1 104 ? -6.709 -6.841 -4.484 1.00 90.62 104 LEU A N 1
ATOM 837 C CA . LEU A 1 104 ? -7.755 -7.380 -5.360 1.00 90.62 104 LEU A CA 1
ATOM 838 C C . LEU A 1 104 ? -8.563 -8.515 -4.708 1.00 90.62 104 LEU A C 1
ATOM 840 O O . LEU A 1 104 ? -9.725 -8.698 -5.058 1.00 90.62 104 LEU A O 1
ATOM 844 N N . GLU A 1 105 ? -7.974 -9.261 -3.771 1.00 89.50 105 GLU A N 1
ATOM 845 C CA . GLU A 1 105 ? -8.652 -10.336 -3.031 1.00 89.50 105 GLU A CA 1
ATOM 846 C C . GLU A 1 105 ? -9.611 -9.809 -1.954 1.00 89.50 105 GLU A C 1
ATOM 848 O O . GLU A 1 105 ? -10.661 -10.408 -1.718 1.00 89.50 105 GLU A O 1
ATOM 853 N N . ILE A 1 106 ? -9.256 -8.709 -1.279 1.00 85.75 106 ILE A N 1
ATOM 854 C CA . ILE A 1 106 ? -10.042 -8.178 -0.153 1.00 85.75 106 ILE A CA 1
ATOM 855 C C . ILE A 1 106 ? -11.053 -7.108 -0.562 1.00 85.75 106 ILE A C 1
ATOM 857 O O . ILE A 1 106 ? -11.961 -6.818 0.217 1.00 85.75 106 ILE A O 1
ATOM 861 N N . ALA A 1 107 ? -10.886 -6.485 -1.730 1.00 81.44 107 ALA A N 1
ATOM 862 C CA . ALA A 1 107 ? -11.724 -5.370 -2.136 1.00 81.44 107 ALA A CA 1
ATOM 863 C C . ALA A 1 107 ? -13.124 -5.861 -2.578 1.00 81.44 107 ALA A C 1
ATOM 865 O O . ALA A 1 107 ? -13.231 -6.657 -3.516 1.00 81.44 107 ALA A O 1
ATOM 866 N N . PRO A 1 108 ? -14.212 -5.388 -1.936 1.00 78.00 108 PRO A N 1
ATOM 867 C CA . PRO A 1 108 ? -15.577 -5.667 -2.377 1.00 78.00 108 PRO A CA 1
ATOM 868 C C . PRO A 1 108 ? -15.796 -5.174 -3.814 1.00 78.00 108 PRO A C 1
ATOM 870 O O . PRO A 1 108 ? -15.345 -4.068 -4.117 1.00 78.00 108 PRO A O 1
ATOM 873 N N . PRO A 1 109 ? -16.515 -5.908 -4.687 1.00 73.56 109 PRO A N 1
ATOM 874 C CA . PRO A 1 109 ? -16.701 -5.519 -6.089 1.00 73.56 109 PRO A CA 1
ATOM 875 C C . PRO A 1 109 ? -17.223 -4.089 -6.305 1.00 73.56 109 PRO A C 1
ATOM 877 O O . PRO A 1 109 ? -16.904 -3.467 -7.313 1.00 73.56 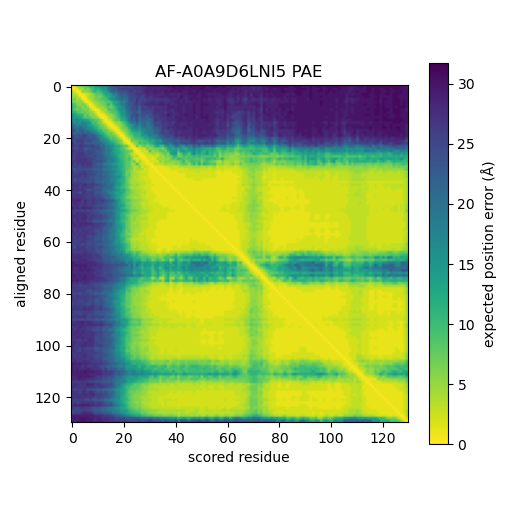109 PRO A O 1
ATOM 880 N N . ASP A 1 110 ? -18.014 -3.57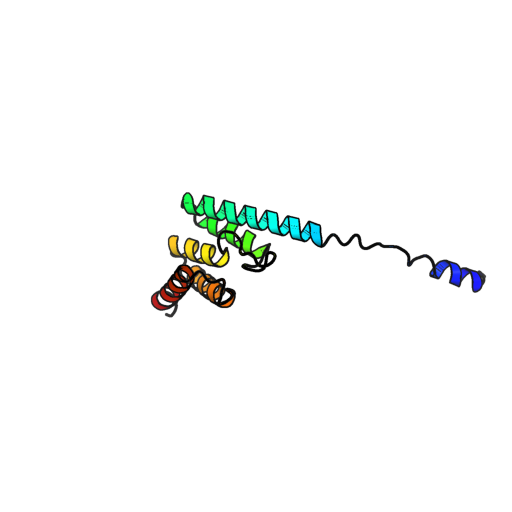2 -5.366 1.00 74.88 110 ASP A N 1
ATOM 881 C CA . ASP A 1 110 ? -18.612 -2.236 -5.367 1.00 74.88 110 ASP A CA 1
ATOM 882 C C . ASP A 1 110 ? -17.732 -1.152 -4.722 1.00 74.88 110 ASP A C 1
ATOM 884 O O . ASP A 1 110 ? -17.911 0.031 -5.008 1.00 74.88 110 ASP A O 1
ATOM 888 N N . ALA A 1 111 ? -16.771 -1.534 -3.877 1.00 67.88 111 ALA A N 1
ATOM 889 C CA . ALA A 1 111 ? -15.885 -0.613 -3.167 1.00 67.88 111 ALA A CA 1
ATOM 890 C C . ALA A 1 111 ? -14.503 -0.461 -3.830 1.00 67.88 111 ALA A C 1
ATOM 892 O O . ALA A 1 111 ? -13.674 0.333 -3.368 1.00 67.88 111 ALA A O 1
ATOM 893 N N . VAL A 1 112 ? -14.227 -1.211 -4.905 1.00 67.94 112 VAL A N 1
ATOM 894 C CA . VAL A 1 112 ? -12.994 -1.039 -5.677 1.00 67.94 112 VAL A CA 1
ATOM 895 C C . VAL A 1 112 ? -13.121 0.186 -6.577 1.00 67.94 112 VAL A C 1
ATOM 897 O O . VAL A 1 112 ? -13.859 0.186 -7.561 1.00 67.94 112 VAL A O 1
ATOM 900 N N . GLU A 1 113 ? -12.356 1.232 -6.278 1.00 75.00 113 GLU A N 1
ATOM 901 C CA . GLU A 1 113 ? -12.147 2.323 -7.229 1.00 75.00 113 GLU A CA 1
ATOM 902 C C . GLU A 1 113 ? -11.551 1.740 -8.520 1.00 75.00 113 GLU A C 1
ATOM 904 O O . GLU A 1 113 ? -10.469 1.145 -8.498 1.00 75.00 113 GLU A O 1
ATOM 909 N N . ALA A 1 114 ? -12.263 1.884 -9.643 1.00 79.94 114 ALA A N 1
ATOM 910 C CA . ALA A 1 114 ? -11.932 1.195 -10.892 1.00 79.94 114 ALA A CA 1
ATOM 911 C C . ALA A 1 114 ? -10.482 1.440 -11.346 1.00 79.94 114 ALA A C 1
ATOM 913 O O . ALA A 1 114 ? -9.813 0.504 -11.781 1.00 79.94 114 ALA A O 1
ATOM 914 N N . THR A 1 115 ? -9.975 2.660 -11.153 1.00 86.62 115 THR A N 1
ATOM 915 C CA . THR A 1 115 ? -8.603 3.060 -11.495 1.00 86.62 115 THR A CA 1
ATOM 916 C C . THR A 1 115 ? -7.547 2.357 -10.638 1.00 86.62 115 THR A C 1
ATOM 918 O O . THR A 1 115 ? -6.529 1.918 -11.164 1.00 86.62 115 THR A O 1
ATOM 921 N N . LYS A 1 116 ? -7.787 2.176 -9.332 1.00 89.38 116 LYS A N 1
ATOM 922 C CA . LYS A 1 116 ? -6.888 1.417 -8.442 1.00 89.38 116 LYS A CA 1
ATOM 923 C C . LYS A 1 116 ? -6.885 -0.067 -8.800 1.00 89.38 116 LYS A C 1
ATOM 925 O O . LYS A 1 116 ? -5.835 -0.704 -8.818 1.00 89.38 116 LYS A O 1
ATOM 930 N N . ALA A 1 117 ? -8.060 -0.614 -9.110 1.00 89.56 117 ALA A N 1
ATOM 931 C CA . ALA A 1 117 ? -8.215 -2.002 -9.536 1.00 89.56 117 ALA A CA 1
ATOM 932 C C . ALA A 1 117 ? -7.462 -2.288 -10.843 1.00 89.56 117 ALA A C 1
ATOM 934 O O . ALA A 1 117 ? -6.812 -3.322 -10.980 1.00 89.56 117 ALA A O 1
ATOM 935 N N . GLU A 1 118 ? -7.580 -1.376 -11.806 1.00 92.25 118 GLU A N 1
ATOM 936 C CA . GLU A 1 118 ? -6.878 -1.429 -13.084 1.00 92.25 118 GLU A CA 1
ATOM 937 C C . GLU A 1 118 ? -5.367 -1.334 -12.885 1.00 92.25 118 GLU A C 1
ATOM 939 O O . GLU A 1 118 ? -4.661 -2.239 -13.319 1.00 92.25 118 GLU A O 1
ATOM 944 N N . HIS A 1 119 ? -4.891 -0.345 -12.118 1.00 94.94 119 HIS A N 1
ATOM 945 C CA . HIS A 1 119 ? -3.469 -0.203 -11.789 1.00 94.94 119 HIS A CA 1
ATOM 946 C C . HIS A 1 119 ? -2.891 -1.476 -11.166 1.00 94.94 119 HIS A C 1
ATOM 948 O O . HIS A 1 119 ? -1.862 -1.973 -11.616 1.00 94.94 119 HIS A O 1
ATOM 954 N N . ALA A 1 120 ? -3.573 -2.051 -10.171 1.00 95.00 120 ALA A N 1
ATOM 955 C CA . ALA A 1 120 ? -3.133 -3.287 -9.529 1.00 95.00 120 ALA A CA 1
ATOM 956 C C . ALA A 1 120 ? -3.052 -4.456 -10.527 1.00 95.00 120 ALA A C 1
ATOM 958 O O . ALA A 1 120 ? -2.064 -5.189 -10.543 1.00 95.00 120 ALA A O 1
ATOM 959 N N . ARG A 1 121 ? -4.063 -4.629 -11.391 1.00 95.25 121 ARG A N 1
ATOM 960 C CA . ARG A 1 121 ? -4.071 -5.692 -12.412 1.00 95.25 121 ARG A CA 1
ATOM 961 C C . ARG A 1 121 ? -2.968 -5.511 -13.451 1.00 95.25 121 ARG A C 1
ATOM 963 O O . ARG A 1 121 ? -2.304 -6.489 -13.796 1.00 95.25 121 ARG A O 1
ATOM 970 N N . ASP A 1 122 ? -2.762 -4.290 -13.927 1.00 96.62 122 ASP A N 1
ATOM 971 C CA . ASP A 1 122 ? -1.724 -3.977 -14.907 1.00 96.62 122 ASP A CA 1
ATOM 972 C C . ASP A 1 122 ? -0.331 -4.178 -14.315 1.00 96.62 122 ASP A C 1
ATOM 974 O O . ASP A 1 122 ? 0.513 -4.829 -14.939 1.00 96.62 122 ASP A O 1
ATOM 978 N N . TYR A 1 123 ? -0.109 -3.722 -13.077 1.00 97.38 123 TYR A N 1
ATOM 979 C CA . TYR A 1 123 ? 1.146 -3.963 -12.376 1.00 97.38 123 TYR A CA 1
ATOM 980 C C . TYR A 1 123 ? 1.439 -5.464 -12.279 1.00 97.38 123 TYR A C 1
ATOM 982 O O . TYR A 1 123 ? 2.506 -5.922 -12.693 1.00 97.38 123 TYR A O 1
ATOM 990 N N . LEU A 1 124 ? 0.470 -6.254 -11.805 1.00 97.31 124 LEU A N 1
ATOM 991 C CA . LEU A 1 124 ? 0.614 -7.705 -11.690 1.00 97.31 124 LEU A CA 1
ATOM 992 C C . LEU A 1 124 ? 0.959 -8.350 -13.039 1.00 97.31 124 LEU A C 1
ATOM 994 O O . LEU A 1 124 ? 1.921 -9.104 -13.132 1.00 97.31 124 LEU A O 1
ATOM 998 N N . LYS A 1 125 ? 0.237 -7.999 -14.106 1.00 96.69 125 LYS A N 1
ATOM 999 C CA . LYS A 1 125 ? 0.452 -8.543 -15.455 1.00 96.69 125 LYS A CA 1
ATOM 1000 C C . LYS A 1 125 ? 1.859 -8.281 -16.000 1.00 96.69 125 LYS A C 1
ATOM 1002 O O . LYS A 1 125 ? 2.408 -9.127 -16.704 1.00 96.69 125 LYS A O 1
ATOM 1007 N N . HIS A 1 126 ? 2.422 -7.105 -15.730 1.00 96.06 126 HIS A N 1
ATOM 1008 C CA . HIS A 1 126 ? 3.692 -6.679 -16.319 1.00 96.06 126 HIS A CA 1
ATOM 1009 C C . HIS A 1 126 ? 4.914 -6.978 -15.443 1.00 96.06 126 HIS A C 1
ATOM 1011 O O . HIS A 1 126 ? 6.018 -7.143 -15.971 1.00 96.06 126 HIS A O 1
ATOM 1017 N N . HIS A 1 127 ? 4.728 -7.078 -14.126 1.00 95.62 127 HIS A N 1
ATOM 1018 C CA . HIS A 1 127 ? 5.828 -7.158 -13.164 1.00 95.62 127 HIS A CA 1
ATOM 1019 C C . HIS A 1 127 ? 5.842 -8.452 -12.344 1.00 95.62 127 HIS A C 1
ATOM 1021 O O . HIS A 1 127 ? 6.892 -8.806 -11.809 1.00 95.62 127 HIS A O 1
ATOM 1027 N N . CYS A 1 128 ? 4.729 -9.187 -12.279 1.00 93.69 128 CYS A N 1
ATOM 1028 C CA . CYS A 1 128 ? 4.555 -10.323 -11.376 1.00 93.69 128 CYS A CA 1
ATOM 1029 C C . CYS A 1 128 ? 4.238 -11.590 -12.185 1.00 93.69 128 CYS A C 1
ATOM 1031 O O . CYS A 1 128 ? 3.105 -11.814 -12.596 1.00 93.69 128 CYS A O 1
ATOM 1033 N N . GLY A 1 129 ? 5.249 -12.420 -12.458 1.00 74.38 129 GLY A N 1
ATOM 1034 C CA . GLY A 1 129 ? 5.057 -13.620 -13.289 1.00 74.38 129 GLY A CA 1
ATOM 1035 C C . GLY A 1 129 ? 6.295 -14.122 -14.031 1.00 74.38 129 GLY A C 1
ATOM 1036 O O . GLY A 1 129 ? 6.165 -14.676 -15.121 1.00 74.38 129 GLY A O 1
ATOM 1037 N N . ARG A 1 130 ? 7.488 -13.917 -13.466 1.00 58.41 130 ARG A N 1
ATOM 1038 C CA . ARG A 1 130 ? 8.724 -14.596 -13.869 1.00 58.41 130 ARG A CA 1
ATOM 1039 C C . ARG A 1 130 ? 9.309 -15.315 -12.669 1.00 58.41 130 ARG A C 1
ATOM 1041 O O . ARG A 1 130 ? 9.297 -14.691 -11.586 1.00 58.41 130 ARG A O 1
#

Solvent-accessible surface area (backbone atoms only — not comparable to full-atom values): 7244 Å² total; per-residue (Å²): 136,85,59,77,71,60,60,56,60,68,67,70,60,82,79,73,73,86,70,74,76,70,58,58,70,59,56,50,50,49,36,48,53,53,16,51,49,27,40,49,52,14,51,52,25,51,75,70,66,39,33,70,59,14,31,53,23,13,52,52,12,39,71,57,38,51,70,56,61,57,90,81,35,61,58,98,59,54,26,50,47,51,29,13,52,30,28,48,76,71,66,37,54,73,58,16,41,52,27,28,51,50,35,66,72,67,47,51,89,88,72,48,55,65,68,61,54,48,52,36,52,51,47,33,73,77,74,51,88,128

Foldseek 3Di:
DDDPVVVVVVPPPPPPDPPPPVCPPVLLVVLQVQLLVLCVQLVVCVVVLVLVSNLVSLVSSCVSPPACRPVNDGRPDRSLLSNLVSCVSVVVLVSNLVSLVVCLVPADPVRDPVVSVVVSVVSCVPRPDD